Protein AF-A0A4S8IVA6-F1 (afdb_monomer)

Secondary structure (DSSP, 8-state):
----PPPSEEEE-HHHHHHT--SS-SEEE-SSS------SSEEEEEE--STTTTTTTTT-EEEEE-----------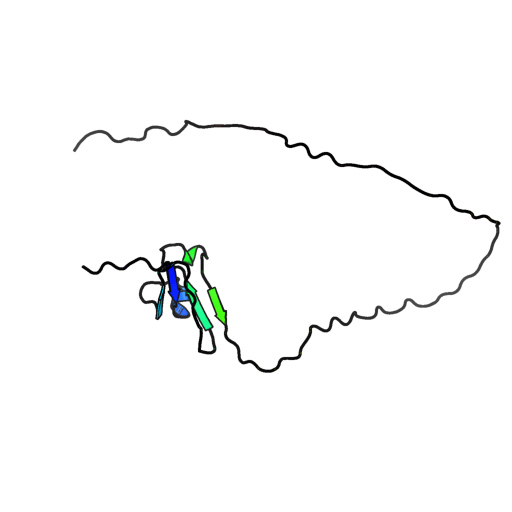--PPPPPPPPP-------------------------------------------------

Solvent-accessible surface area (backbone atoms only — not comparable to full-atom values): 10059 Å² total; per-residue (Å²): 135,85,86,76,76,78,29,61,36,25,33,36,52,81,64,29,58,70,72,56,53,58,92,78,48,81,42,77,40,68,82,87,78,78,86,81,89,80,91,66,74,47,81,49,34,36,28,29,43,48,86,65,37,30,79,72,56,39,70,56,45,84,47,73,39,74,80,92,64,90,75,90,68,76,88,78,83,74,79,82,82,79,84,80,83,83,91,79,90,85,90,81,89,88,83,89,81,84,90,87,85,89,89,86,84,88,89,89,88,86,83,86,82,86,78,88,85,89,78,89,86,88,89,81,90,90,76,81,90,77,86,91,80,86,89,131

Sequence (136 aa):
MMLRKRSLLSQVSKADYKGCNAASPIAAYTSGNDSITLKRRGHHFFICGVPGHCSAGQKKVDVRIAKLTASSAAPSFSPAASPLPATSSGSNSSSGGAVSNPAAAPRPSGANTATPT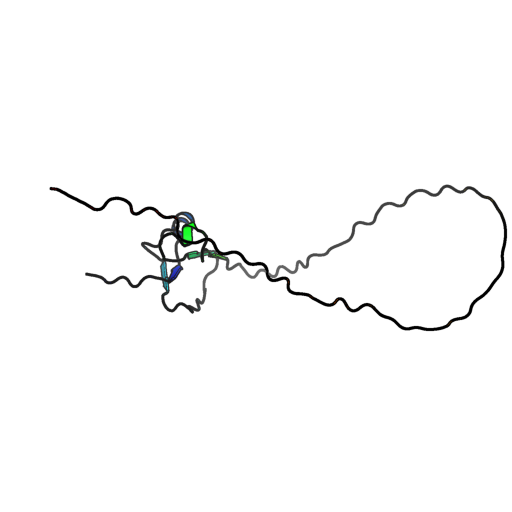VVALALALLYPVFSGGSLR

Mean predicted aligned error: 20.89 Å

Structure (mmCIF, N/CA/C/O backbone):
data_AF-A0A4S8IVA6-F1
#
_entry.id   AF-A0A4S8IVA6-F1
#
loop_
_atom_site.group_PDB
_atom_site.id
_atom_site.type_symbol
_atom_site.label_atom_id
_atom_site.label_alt_id
_atom_site.label_comp_id
_atom_site.label_asym_id
_atom_site.label_entity_id
_atom_site.label_seq_id
_atom_site.pdbx_PDB_ins_code
_atom_site.Cartn_x
_atom_site.Cartn_y
_atom_site.Cartn_z
_atom_site.occupancy
_atom_site.B_iso_or_equiv
_atom_site.auth_seq_id
_atom_site.auth_comp_id
_atom_site.auth_asym_id
_atom_site.auth_atom_id
_atom_site.pdbx_PDB_model_num
ATOM 1 N N . MET A 1 1 ? -2.864 7.268 -24.395 1.00 41.94 1 MET A N 1
ATOM 2 C CA . MET A 1 1 ? -1.844 6.520 -23.619 1.00 41.94 1 MET A CA 1
ATOM 3 C C . MET A 1 1 ? -1.809 7.102 -22.206 1.00 41.94 1 MET A C 1
ATOM 5 O O . MET A 1 1 ? -1.708 8.316 -22.099 1.00 41.94 1 MET A O 1
ATOM 9 N N . MET A 1 2 ? -1.969 6.312 -21.137 1.00 48.44 2 MET A N 1
ATOM 10 C CA . MET A 1 2 ? -1.982 6.844 -19.758 1.00 48.44 2 MET A CA 1
ATOM 11 C C . MET A 1 2 ? -0.586 6.775 -19.125 1.00 48.44 2 MET A C 1
ATOM 13 O O . MET A 1 2 ? -0.114 5.686 -18.797 1.00 48.44 2 MET A O 1
ATOM 17 N N . LEU A 1 3 ? 0.063 7.925 -18.908 1.00 53.75 3 LEU A N 1
ATOM 18 C CA . LEU A 1 3 ? 1.328 7.999 -18.167 1.00 53.75 3 LEU A CA 1
ATOM 19 C C . LEU A 1 3 ? 1.085 7.773 -16.665 1.00 53.75 3 LEU A C 1
ATOM 21 O O . LEU A 1 3 ? 0.810 8.704 -15.907 1.00 53.75 3 LEU A O 1
ATOM 25 N N . ARG A 1 4 ? 1.211 6.520 -16.215 1.00 62.88 4 ARG A N 1
ATOM 26 C CA . ARG A 1 4 ? 1.231 6.185 -14.784 1.00 62.88 4 ARG A CA 1
ATOM 27 C C . ARG A 1 4 ? 2.547 6.676 -14.163 1.00 62.88 4 ARG A C 1
ATOM 29 O O . ARG A 1 4 ? 3.586 6.041 -14.341 1.00 62.88 4 ARG A O 1
ATOM 36 N N . LYS A 1 5 ? 2.514 7.791 -13.420 1.00 64.44 5 LYS A N 1
ATOM 37 C CA . LYS A 1 5 ? 3.636 8.205 -12.551 1.00 64.44 5 LYS A CA 1
ATOM 38 C C . LYS A 1 5 ? 3.942 7.070 -11.561 1.00 64.44 5 LYS A C 1
ATOM 40 O O . LYS A 1 5 ? 3.019 6.526 -10.958 1.00 64.44 5 LYS A O 1
ATOM 45 N N . ARG A 1 6 ? 5.218 6.700 -11.397 1.00 71.62 6 ARG A N 1
ATOM 46 C CA . ARG A 1 6 ? 5.623 5.606 -10.495 1.00 71.62 6 ARG A CA 1
ATOM 47 C C . ARG A 1 6 ? 5.373 5.992 -9.035 1.00 71.62 6 ARG A C 1
ATOM 49 O O . ARG A 1 6 ? 5.955 6.956 -8.546 1.00 71.62 6 ARG A O 1
ATOM 56 N N . SER A 1 7 ? 4.535 5.224 -8.346 1.00 77.94 7 SER A N 1
ATOM 57 C CA . SER A 1 7 ? 4.249 5.387 -6.917 1.00 77.94 7 SER A CA 1
ATOM 58 C C . SER A 1 7 ? 5.427 4.915 -6.067 1.00 77.94 7 SER A C 1
ATOM 60 O O . SER A 1 7 ? 5.907 3.792 -6.223 1.00 77.94 7 SER A O 1
ATOM 62 N N . LEU A 1 8 ? 5.893 5.771 -5.158 1.00 86.31 8 LEU A N 1
ATOM 63 C CA . LEU A 1 8 ? 7.002 5.464 -4.249 1.00 86.31 8 LEU A CA 1
ATOM 64 C C . LEU A 1 8 ? 6.526 4.642 -3.046 1.00 86.31 8 LEU A C 1
ATOM 66 O O . LEU A 1 8 ? 7.273 3.805 -2.533 1.00 86.31 8 LEU A O 1
ATOM 70 N N . LEU A 1 9 ? 5.272 4.852 -2.644 1.00 92.44 9 LEU A N 1
ATOM 71 C CA . LEU A 1 9 ? 4.569 4.112 -1.604 1.00 92.44 9 LEU A CA 1
ATOM 72 C C . LEU A 1 9 ? 3.122 3.864 -2.057 1.00 92.44 9 LEU A C 1
ATOM 74 O O . LEU A 1 9 ? 2.497 4.733 -2.667 1.00 92.44 9 LEU A O 1
ATOM 78 N N . SER A 1 10 ? 2.588 2.688 -1.744 1.00 94.88 10 SER A N 1
ATOM 79 C CA . SER A 1 10 ? 1.226 2.277 -2.086 1.00 94.88 10 SER A CA 1
ATOM 80 C C . SER A 1 10 ? 0.560 1.614 -0.884 1.00 94.88 10 SER A C 1
ATOM 82 O O . SER A 1 10 ? 1.122 0.677 -0.315 1.00 94.88 10 SER A O 1
ATOM 84 N N . GLN A 1 11 ? -0.640 2.067 -0.515 1.00 95.44 11 GLN A N 1
ATOM 85 C CA . GLN A 1 11 ? -1.516 1.348 0.412 1.00 95.44 11 GLN A CA 1
ATOM 86 C C . GLN A 1 11 ? -2.235 0.228 -0.345 1.00 95.44 11 GLN A C 1
ATOM 88 O O . GLN A 1 11 ? -2.766 0.461 -1.432 1.00 95.44 11 GLN A O 1
ATOM 93 N N . VAL A 1 12 ? -2.257 -0.981 0.210 1.00 96.12 12 VAL A N 1
ATOM 94 C CA . VAL A 1 12 ? -2.715 -2.196 -0.489 1.00 96.12 12 VAL A CA 1
ATOM 95 C C . VAL A 1 12 ? -3.532 -3.120 0.425 1.00 96.12 12 VAL A C 1
ATOM 97 O O . VAL A 1 12 ? -3.600 -2.906 1.637 1.00 96.12 12 VAL A O 1
ATOM 100 N N . SER A 1 13 ? -4.175 -4.152 -0.136 1.00 96.75 13 SER A N 1
ATOM 101 C CA . SER A 1 13 ? -4.876 -5.159 0.672 1.00 96.75 13 SER A CA 1
ATOM 102 C C . SER A 1 13 ? -3.900 -6.109 1.388 1.00 96.75 13 SER A C 1
ATOM 104 O O . SER A 1 13 ? -2.712 -6.178 1.073 1.00 96.75 13 SER A O 1
ATOM 106 N N . LYS A 1 14 ? -4.411 -6.921 2.324 1.00 96.19 14 LYS A N 1
ATOM 107 C CA . LYS A 1 14 ? -3.621 -7.968 3.002 1.00 96.19 14 LYS A CA 1
ATOM 108 C C . LYS A 1 14 ? -3.108 -9.053 2.041 1.00 96.19 14 LYS A C 1
ATOM 110 O O . LYS A 1 14 ? -2.074 -9.660 2.318 1.00 96.19 14 LYS A O 1
ATOM 115 N N . ALA A 1 15 ? -3.820 -9.317 0.943 1.00 96.75 15 ALA A N 1
ATOM 116 C CA . ALA A 1 15 ? -3.399 -10.279 -0.076 1.00 96.75 15 ALA A CA 1
ATOM 117 C C . ALA A 1 15 ? -2.271 -9.690 -0.935 1.00 96.75 15 ALA A C 1
ATOM 119 O O . ALA A 1 15 ? -1.206 -10.293 -1.067 1.00 96.75 15 ALA A O 1
ATOM 120 N N . ASP A 1 16 ? -2.464 -8.461 -1.407 1.00 96.19 16 ASP A N 1
ATOM 121 C CA . ASP A 1 16 ? -1.487 -7.719 -2.205 1.00 96.19 16 ASP A CA 1
ATOM 122 C C . ASP A 1 16 ? -0.191 -7.448 -1.431 1.00 96.19 16 ASP A C 1
ATOM 124 O O . ASP A 1 16 ? 0.899 -7.590 -1.976 1.00 96.19 16 ASP A O 1
ATOM 128 N N . TYR A 1 17 ? -0.288 -7.159 -0.129 1.00 96.50 17 TYR A N 1
ATOM 129 C CA . TYR A 1 17 ? 0.862 -7.041 0.768 1.00 96.50 17 TYR A CA 1
ATOM 130 C C . TYR A 1 17 ? 1.682 -8.334 0.855 1.00 96.50 17 TYR A C 1
ATOM 132 O O . TYR A 1 17 ? 2.914 -8.291 0.861 1.00 96.50 17 TYR A O 1
ATOM 140 N N . LYS A 1 18 ? 1.025 -9.502 0.904 1.00 95.56 18 LYS A N 1
ATOM 141 C CA . LYS A 1 18 ? 1.727 -10.794 0.865 1.00 95.56 18 LYS A CA 1
ATOM 142 C C . LYS A 1 18 ? 2.426 -10.980 -0.483 1.00 95.56 18 LYS A C 1
ATOM 144 O O . LYS A 1 18 ? 3.638 -11.177 -0.488 1.00 95.56 18 LYS A O 1
ATOM 149 N N . GLY A 1 19 ? 1.684 -10.848 -1.585 1.00 95.69 19 GLY A N 1
ATOM 150 C CA . GLY A 1 19 ? 2.175 -11.057 -2.954 1.00 95.69 19 GLY A CA 1
ATOM 151 C C . GLY A 1 19 ? 3.033 -9.929 -3.544 1.00 95.69 19 GLY A C 1
ATOM 152 O O . GLY A 1 19 ? 3.485 -10.055 -4.674 1.00 95.69 19 GLY A O 1
ATOM 153 N N . CYS A 1 20 ? 3.251 -8.830 -2.814 1.00 95.38 20 CYS A N 1
ATOM 154 C CA . CYS A 1 20 ? 3.909 -7.614 -3.308 1.00 95.38 20 CYS A CA 1
ATOM 155 C C . CYS A 1 20 ? 3.264 -6.997 -4.566 1.00 95.38 20 CYS A C 1
ATOM 157 O O . CYS A 1 20 ? 3.941 -6.392 -5.399 1.00 95.38 20 CYS A O 1
ATOM 159 N N . ASN A 1 21 ? 1.940 -7.113 -4.688 1.00 94.38 21 ASN A N 1
ATOM 160 C CA . ASN A 1 21 ? 1.184 -6.568 -5.810 1.00 94.38 21 ASN A CA 1
ATOM 161 C C . ASN A 1 21 ? 0.915 -5.064 -5.631 1.00 94.38 21 ASN A C 1
ATOM 163 O O . ASN A 1 21 ? 0.224 -4.653 -4.702 1.00 94.38 21 ASN A O 1
ATOM 167 N N . ALA A 1 22 ? 1.417 -4.247 -6.558 1.00 92.00 22 ALA A N 1
ATOM 168 C CA . ALA A 1 22 ? 1.175 -2.803 -6.611 1.00 92.00 22 ALA A CA 1
ATOM 169 C C . ALA A 1 22 ? 0.293 -2.368 -7.803 1.00 92.00 22 ALA A C 1
ATOM 171 O O . ALA A 1 22 ? 0.200 -1.173 -8.082 1.00 92.00 22 ALA A O 1
ATOM 172 N N . ALA A 1 23 ? -0.335 -3.303 -8.531 1.00 90.38 23 ALA A N 1
ATOM 173 C CA . ALA A 1 23 ? -1.066 -3.004 -9.770 1.00 90.38 23 ALA A CA 1
ATOM 174 C C . ALA A 1 23 ? -2.374 -2.214 -9.553 1.00 90.38 23 ALA A C 1
ATOM 176 O O . ALA A 1 23 ? -2.716 -1.366 -10.385 1.00 90.38 23 ALA A O 1
ATOM 177 N N . SER A 1 24 ? -3.055 -2.477 -8.431 1.00 90.25 24 SER A N 1
ATOM 178 C CA . SER A 1 24 ? -4.340 -1.879 -8.034 1.00 90.25 24 SER A CA 1
ATOM 179 C C . SER A 1 24 ? -4.306 -1.440 -6.558 1.00 90.25 24 SER A C 1
ATOM 181 O O . SER A 1 24 ? -4.896 -2.102 -5.703 1.00 90.25 24 SER A O 1
ATOM 183 N N . PRO A 1 25 ? -3.569 -0.368 -6.214 1.00 93.31 25 PRO A N 1
ATOM 184 C CA . PRO A 1 25 ? -3.457 0.100 -4.837 1.00 93.31 25 PRO A CA 1
ATOM 185 C C . PRO A 1 25 ? -4.739 0.805 -4.367 1.00 93.31 25 PRO A C 1
ATOM 187 O O . PRO A 1 25 ? -5.426 1.457 -5.149 1.00 93.31 25 PRO A O 1
ATOM 190 N N . ILE A 1 26 ? -5.015 0.728 -3.063 1.00 95.00 26 ILE A N 1
ATOM 191 C CA . ILE A 1 26 ? -6.111 1.447 -2.386 1.00 95.00 26 ILE A CA 1
ATOM 192 C C . ILE A 1 26 ? -5.839 2.959 -2.404 1.00 95.00 26 ILE A C 1
ATOM 194 O O . ILE A 1 26 ? -6.742 3.762 -2.614 1.00 95.00 26 ILE A O 1
ATOM 198 N N . ALA A 1 27 ? -4.576 3.338 -2.200 1.00 93.00 27 ALA A N 1
ATOM 199 C CA . ALA A 1 27 ? -4.079 4.698 -2.357 1.00 93.00 27 ALA A CA 1
ATOM 200 C C . ALA A 1 27 ? -2.618 4.658 -2.819 1.00 93.00 27 ALA A C 1
ATOM 202 O O . ALA A 1 27 ? -1.853 3.787 -2.398 1.00 93.00 27 ALA A O 1
ATOM 203 N N . ALA A 1 28 ? -2.228 5.599 -3.673 1.00 92.19 28 ALA A N 1
ATOM 204 C CA . ALA A 1 28 ? -0.892 5.689 -4.249 1.00 92.19 28 ALA A CA 1
ATOM 205 C C . ALA A 1 28 ? -0.261 7.044 -3.922 1.00 92.19 28 ALA A C 1
ATOM 207 O O . ALA A 1 28 ? -0.902 8.082 -4.077 1.00 92.19 28 ALA A O 1
ATOM 208 N N . TYR A 1 29 ? 1.002 7.023 -3.504 1.00 91.69 29 TYR A N 1
ATOM 209 C CA . TYR A 1 29 ? 1.726 8.187 -3.006 1.00 91.69 29 TYR A CA 1
ATOM 210 C C . TYR A 1 29 ? 3.031 8.389 -3.789 1.00 91.69 29 TYR A C 1
ATOM 212 O O . TYR A 1 29 ? 3.729 7.430 -4.145 1.00 91.69 29 TYR A O 1
ATOM 220 N N . THR A 1 30 ? 3.333 9.646 -4.118 1.00 90.25 30 THR A N 1
ATOM 221 C CA . THR A 1 30 ? 4.397 10.017 -5.070 1.00 90.25 30 THR A CA 1
ATOM 222 C C . THR A 1 30 ? 5.240 11.212 -4.631 1.00 90.25 30 THR A C 1
ATOM 224 O O . THR A 1 30 ? 6.138 11.577 -5.385 1.00 90.25 30 THR A O 1
ATOM 227 N N . SER A 1 31 ? 4.972 11.861 -3.488 1.00 86.25 31 SER A N 1
ATOM 228 C CA . SER A 1 31 ? 5.769 13.039 -3.098 1.00 86.25 31 SER A CA 1
ATOM 229 C C . SER A 1 31 ? 7.148 12.654 -2.559 1.00 86.25 31 SER A C 1
ATOM 231 O O . SER A 1 31 ? 8.092 13.426 -2.688 1.00 86.25 31 SER A O 1
ATOM 233 N N . GLY A 1 32 ? 7.273 11.455 -1.978 1.00 83.44 32 GLY A N 1
ATOM 234 C CA . GLY A 1 32 ? 8.499 10.988 -1.329 1.00 83.44 32 GLY A CA 1
ATOM 235 C C . GLY A 1 32 ? 8.616 11.417 0.137 1.00 83.44 32 GLY A C 1
ATOM 236 O O . GLY A 1 32 ? 9.462 10.874 0.844 1.00 83.44 32 GLY A O 1
ATOM 237 N N . ASN A 1 33 ? 7.740 12.315 0.603 1.00 87.25 33 ASN A N 1
ATOM 238 C CA . ASN A 1 33 ? 7.600 12.741 1.996 1.00 87.25 33 ASN A CA 1
ATOM 239 C C . ASN A 1 33 ? 6.108 12.749 2.392 1.00 87.25 33 ASN A C 1
ATOM 241 O O . ASN A 1 33 ? 5.522 13.779 2.724 1.00 87.25 33 ASN A O 1
ATOM 245 N N . ASP A 1 34 ? 5.465 11.590 2.247 1.00 88.75 34 ASP A N 1
ATOM 246 C CA . ASP A 1 34 ? 4.011 11.439 2.302 1.00 88.75 34 ASP A CA 1
ATOM 247 C C . ASP A 1 34 ? 3.494 11.197 3.743 1.00 88.75 34 ASP A C 1
ATOM 249 O O . ASP A 1 34 ? 3.623 10.100 4.287 1.00 88.75 34 ASP A O 1
ATOM 253 N N . SER A 1 35 ? 2.854 12.203 4.354 1.00 92.00 35 SER A N 1
ATOM 254 C CA . SER A 1 35 ? 2.183 12.082 5.666 1.00 92.00 35 SER A CA 1
ATOM 255 C C . SER A 1 35 ? 0.782 11.469 5.542 1.00 92.00 35 SER A C 1
ATOM 257 O O . SER A 1 35 ? -0.089 12.026 4.873 1.00 92.00 35 SER A O 1
ATOM 259 N N . ILE A 1 36 ? 0.533 10.337 6.215 1.00 91.19 36 ILE A N 1
ATOM 260 C CA . ILE A 1 36 ? -0.694 9.535 6.045 1.00 91.19 36 ILE A CA 1
ATOM 261 C C . ILE A 1 36 ? -1.485 9.426 7.359 1.00 91.19 36 ILE A C 1
ATOM 263 O O . ILE A 1 36 ? -1.158 8.633 8.241 1.00 91.19 36 ILE A O 1
ATOM 267 N N . THR A 1 37 ? -2.584 10.179 7.469 1.00 93.31 37 THR A N 1
ATOM 268 C CA . THR A 1 37 ? -3.480 10.138 8.639 1.00 93.31 37 THR A CA 1
ATOM 269 C C . THR A 1 37 ? -4.419 8.932 8.593 1.00 93.31 37 THR A C 1
ATOM 271 O O . THR A 1 37 ? -5.396 8.902 7.840 1.00 93.31 37 THR A O 1
ATOM 274 N N . LEU A 1 38 ? -4.167 7.946 9.450 1.00 92.62 38 LEU A N 1
ATOM 275 C CA . LEU A 1 38 ? -4.944 6.711 9.527 1.00 92.62 38 LEU A CA 1
ATOM 276 C C . LEU A 1 38 ? -6.127 6.830 10.506 1.00 92.62 38 LEU A C 1
ATOM 278 O O . LEU A 1 38 ? -5.961 6.796 11.721 1.00 92.62 38 LEU A O 1
ATOM 282 N N . LYS A 1 39 ? -7.346 6.962 9.964 1.00 89.12 39 LYS A N 1
ATOM 283 C CA . LYS A 1 39 ? -8.583 7.217 10.738 1.00 89.12 39 LYS A CA 1
ATOM 284 C C . LYS A 1 39 ? -9.353 5.960 11.183 1.00 89.12 39 LYS A C 1
ATOM 286 O O . LYS A 1 39 ? -10.385 6.081 11.839 1.00 89.12 39 LYS A O 1
ATOM 291 N N . ARG A 1 40 ? -8.930 4.757 10.781 1.00 90.38 40 ARG A N 1
ATOM 292 C CA . ARG A 1 40 ? -9.649 3.489 11.026 1.00 90.38 40 ARG A CA 1
ATOM 293 C C . ARG A 1 40 ? -8.811 2.552 11.897 1.00 90.38 40 ARG A C 1
ATOM 295 O O . ARG A 1 40 ? -7.593 2.651 11.941 1.00 90.38 40 ARG A O 1
ATOM 302 N N . ARG A 1 41 ? -9.487 1.641 12.603 1.00 92.81 41 ARG A N 1
ATOM 303 C CA . ARG A 1 41 ? -8.847 0.543 13.346 1.00 92.81 41 ARG A CA 1
ATOM 304 C C . ARG A 1 41 ? -8.535 -0.641 12.442 1.00 92.81 41 ARG A C 1
ATOM 306 O O . ARG A 1 41 ? -9.199 -0.836 11.426 1.00 92.81 41 ARG A O 1
ATOM 313 N N . GLY A 1 42 ? -7.596 -1.468 12.892 1.00 93.81 42 GLY A N 1
ATOM 314 C CA . GLY A 1 42 ? -7.159 -2.673 12.194 1.00 93.81 42 GLY A CA 1
AT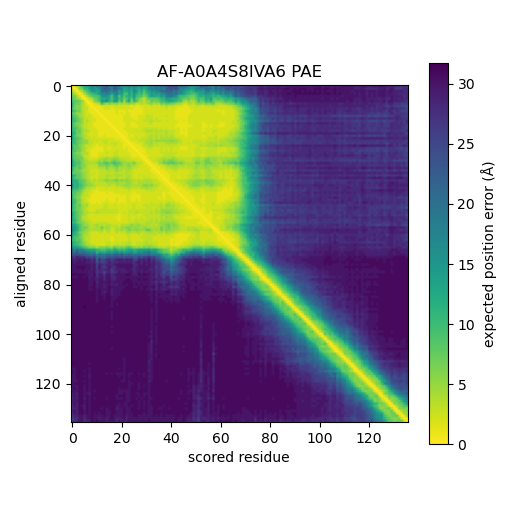OM 315 C C . GLY A 1 42 ? -5.794 -2.487 11.540 1.00 93.81 42 GLY A C 1
ATOM 316 O O . GLY A 1 42 ? -4.960 -1.737 12.042 1.00 93.81 42 GLY A O 1
ATOM 317 N N . HIS A 1 43 ? -5.566 -3.208 10.446 1.00 95.56 43 HIS A N 1
ATOM 318 C CA . HIS A 1 43 ? -4.304 -3.197 9.714 1.00 95.56 43 HIS A CA 1
ATOM 319 C C . HIS A 1 43 ? -4.356 -2.246 8.516 1.00 95.56 43 HIS A C 1
ATOM 321 O O . HIS A 1 43 ? -5.297 -2.301 7.722 1.00 95.56 43 HIS A O 1
ATOM 327 N N . HIS A 1 44 ? -3.298 -1.463 8.337 1.00 96.38 44 HIS A N 1
ATOM 328 C CA . HIS A 1 44 ? -3.020 -0.697 7.129 1.00 96.38 44 HIS A CA 1
ATOM 329 C C . HIS A 1 44 ? -1.688 -1.168 6.542 1.00 96.38 44 HIS A C 1
ATOM 331 O O . HIS A 1 44 ? -0.635 -1.008 7.159 1.00 96.38 44 HIS A O 1
ATOM 337 N N . PHE A 1 45 ? -1.750 -1.773 5.357 1.00 96.44 45 PHE A N 1
ATOM 338 C CA . PHE A 1 45 ? -0.596 -2.362 4.686 1.00 96.44 45 PHE A CA 1
ATOM 339 C C . PHE A 1 45 ? -0.027 -1.409 3.642 1.00 96.44 45 PHE A C 1
ATOM 341 O O . PHE A 1 45 ? -0.772 -0.888 2.808 1.00 96.44 45 PHE A O 1
ATOM 348 N N . PHE A 1 46 ? 1.292 -1.234 3.656 1.00 95.62 46 PHE A N 1
ATOM 349 C CA . PHE A 1 46 ? 2.010 -0.377 2.720 1.00 95.62 46 PHE A CA 1
ATOM 350 C C . PHE A 1 46 ? 3.186 -1.114 2.083 1.00 95.62 46 PHE A C 1
ATOM 352 O O . PHE A 1 46 ? 3.879 -1.883 2.752 1.00 95.62 46 PHE A O 1
ATOM 359 N N . ILE A 1 47 ? 3.408 -0.869 0.793 1.00 95.56 47 ILE A N 1
ATOM 360 C CA . ILE A 1 47 ? 4.523 -1.424 0.015 1.00 95.56 47 ILE A CA 1
ATOM 361 C C . ILE A 1 47 ? 5.151 -0.348 -0.875 1.00 95.56 47 ILE A C 1
ATOM 363 O O . ILE A 1 47 ? 4.488 0.624 -1.246 1.00 95.56 47 ILE A O 1
ATOM 367 N N . CYS A 1 48 ? 6.406 -0.535 -1.285 1.00 93.75 48 CYS A N 1
ATOM 368 C CA . CYS A 1 48 ? 6.969 0.244 -2.386 1.00 93.75 48 CYS A CA 1
ATOM 369 C C . CYS A 1 48 ? 6.315 -0.163 -3.717 1.00 93.75 48 CYS A C 1
ATOM 371 O O . CYS A 1 48 ? 6.236 -1.353 -4.021 1.00 93.75 48 CYS A O 1
ATOM 373 N N . GLY A 1 49 ? 5.889 0.813 -4.526 1.00 91.19 49 GLY A N 1
ATOM 374 C CA . GLY A 1 49 ? 5.329 0.574 -5.864 1.00 91.19 49 GLY A CA 1
ATOM 375 C C . GLY A 1 49 ? 6.375 0.322 -6.960 1.00 91.19 49 GLY A C 1
ATOM 376 O O . GLY A 1 49 ? 6.013 0.105 -8.116 1.00 91.19 49 GLY A O 1
ATOM 377 N N . VAL A 1 50 ? 7.669 0.356 -6.625 1.00 89.81 50 VAL A N 1
ATOM 378 C CA . VAL A 1 50 ? 8.761 0.067 -7.565 1.00 89.81 50 VAL A CA 1
ATOM 379 C C . VAL A 1 50 ? 8.950 -1.457 -7.692 1.00 89.81 50 VAL A C 1
ATOM 381 O O . VAL A 1 50 ? 9.052 -2.134 -6.664 1.00 89.81 50 VAL A O 1
ATOM 384 N N . PRO A 1 51 ? 9.021 -2.023 -8.917 1.00 89.38 51 PRO A N 1
ATOM 385 C CA . PRO A 1 51 ? 9.232 -3.457 -9.125 1.00 89.38 51 PRO A CA 1
ATOM 386 C C . PRO A 1 51 ? 10.447 -4.005 -8.367 1.00 89.38 51 PRO A C 1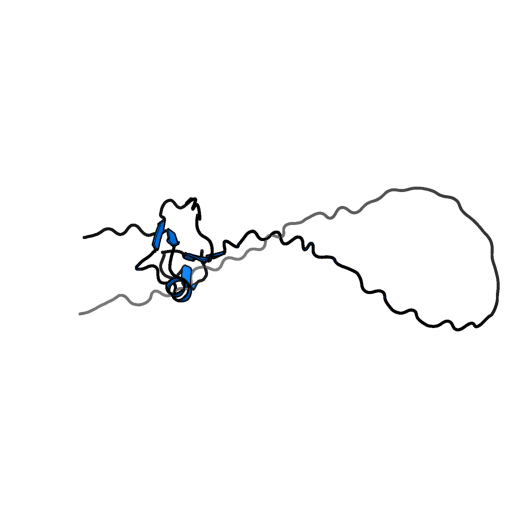
ATOM 388 O O . PRO A 1 51 ? 11.483 -3.352 -8.290 1.00 89.38 51 PRO A O 1
ATOM 391 N N . GLY A 1 52 ? 10.317 -5.200 -7.787 1.00 91.31 52 GLY A N 1
ATOM 392 C CA . GLY A 1 52 ? 11.369 -5.860 -7.002 1.00 91.31 52 GLY A CA 1
ATOM 393 C C . GLY A 1 52 ? 11.550 -5.334 -5.570 1.00 91.31 52 GLY A C 1
ATOM 394 O O . GLY A 1 52 ? 11.821 -6.132 -4.675 1.00 91.31 52 GLY A O 1
ATOM 395 N N . HIS A 1 53 ? 11.328 -4.039 -5.304 1.00 93.06 53 HIS A N 1
ATOM 396 C CA . HIS A 1 53 ? 11.611 -3.427 -3.995 1.00 93.06 53 HIS A CA 1
ATOM 397 C C . HIS A 1 53 ? 10.833 -4.088 -2.845 1.00 93.06 53 HIS A C 1
ATOM 399 O O . HIS A 1 53 ? 11.433 -4.452 -1.837 1.00 93.06 53 HIS A O 1
ATOM 405 N N . CYS A 1 54 ? 9.521 -4.305 -3.002 1.00 94.44 54 CYS A N 1
ATOM 406 C CA . CYS A 1 54 ? 8.709 -4.979 -1.980 1.00 94.44 54 CYS A CA 1
ATOM 407 C C . CYS A 1 54 ? 9.158 -6.431 -1.730 1.00 94.44 54 CYS A C 1
ATOM 409 O O . CYS A 1 54 ? 9.168 -6.881 -0.582 1.00 94.44 54 CYS A O 1
ATOM 411 N N . SER A 1 55 ? 9.546 -7.159 -2.783 1.00 94.50 55 SER A N 1
ATOM 412 C CA . SER A 1 55 ? 10.024 -8.546 -2.686 1.00 94.50 55 SER A CA 1
ATOM 413 C C . SER A 1 55 ? 11.378 -8.628 -1.977 1.00 94.50 55 SER A C 1
ATOM 415 O O . SER A 1 55 ? 11.603 -9.546 -1.198 1.00 94.50 55 SER A O 1
ATOM 417 N N . ALA A 1 56 ? 12.228 -7.612 -2.157 1.00 94.06 56 ALA A N 1
ATOM 418 C CA . ALA A 1 56 ? 13.454 -7.386 -1.390 1.00 94.06 56 ALA A CA 1
ATOM 419 C C . ALA A 1 56 ? 13.207 -6.764 0.009 1.00 94.06 56 ALA A C 1
ATOM 421 O O . ALA A 1 56 ? 14.128 -6.228 0.621 1.00 94.06 56 ALA A O 1
ATOM 422 N N . GLY A 1 57 ? 11.964 -6.771 0.508 1.00 89.75 57 GLY A N 1
ATOM 423 C CA . GLY A 1 57 ? 11.583 -6.263 1.833 1.00 89.75 57 GLY A CA 1
ATOM 424 C C . GLY A 1 57 ? 11.551 -4.735 1.984 1.00 89.75 57 GLY A C 1
ATOM 425 O O . GLY A 1 57 ? 11.166 -4.231 3.040 1.00 89.75 57 GLY A O 1
ATOM 426 N N . GLN A 1 58 ? 11.913 -3.967 0.954 1.00 90.88 58 GLN A N 1
ATOM 427 C CA . GLN A 1 58 ? 12.047 -2.514 1.059 1.00 90.88 58 GLN A CA 1
ATOM 428 C C . GLN A 1 58 ? 10.686 -1.816 1.189 1.00 90.88 58 GLN A C 1
ATOM 430 O O . GLN A 1 58 ? 9.789 -1.996 0.359 1.00 90.88 58 GLN A O 1
ATOM 435 N N . LYS A 1 59 ? 10.562 -0.953 2.208 1.00 86.12 59 LYS A N 1
ATOM 436 C CA . LYS A 1 59 ? 9.365 -0.138 2.505 1.00 86.12 59 LYS A CA 1
ATOM 437 C C . LYS A 1 59 ? 8.068 -0.969 2.569 1.00 86.12 59 LYS A C 1
ATOM 439 O O . LYS A 1 59 ? 7.016 -0.527 2.110 1.00 86.12 59 LYS A O 1
ATOM 444 N N . LYS A 1 60 ? 8.156 -2.181 3.129 1.00 93.44 60 LYS A N 1
ATOM 445 C CA . LYS A 1 60 ? 7.041 -3.109 3.353 1.00 93.44 60 LYS A CA 1
ATOM 446 C C . LYS A 1 60 ? 6.610 -3.048 4.825 1.00 93.44 60 LYS A C 1
ATOM 448 O O . LYS A 1 60 ? 7.363 -3.478 5.693 1.00 93.44 60 LYS A O 1
ATOM 453 N N . VAL A 1 61 ? 5.438 -2.471 5.111 1.00 94.94 61 VAL A N 1
ATOM 454 C CA . VAL A 1 61 ? 4.997 -2.120 6.479 1.0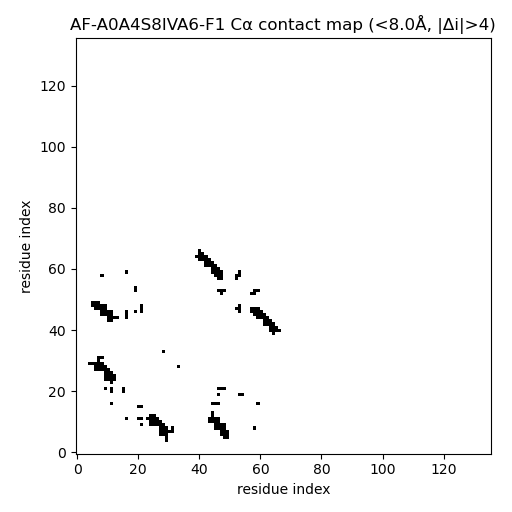0 94.94 61 VAL A CA 1
ATOM 455 C C . VAL A 1 61 ? 3.563 -2.591 6.779 1.00 94.94 61 VAL A C 1
ATOM 457 O O . VAL A 1 61 ? 2.646 -2.342 5.996 1.00 94.94 61 VAL A O 1
ATOM 460 N N . ASP A 1 62 ? 3.366 -3.218 7.946 1.00 95.62 62 ASP A N 1
ATOM 461 C CA . ASP A 1 62 ? 2.066 -3.544 8.565 1.00 95.62 62 ASP A CA 1
ATOM 462 C C . ASP A 1 62 ? 1.808 -2.582 9.739 1.00 95.62 62 ASP A C 1
ATOM 464 O O . ASP A 1 62 ? 2.374 -2.759 10.819 1.00 95.62 62 ASP A O 1
ATOM 468 N N . VAL A 1 63 ? 0.978 -1.551 9.545 1.00 95.31 63 VAL A N 1
ATOM 469 C CA . VAL A 1 63 ? 0.624 -0.596 10.611 1.00 95.31 63 VAL A CA 1
ATOM 470 C C . VAL A 1 63 ? -0.671 -1.040 11.287 1.00 95.31 63 VAL A C 1
ATOM 472 O O . VAL A 1 63 ? -1.720 -1.101 10.645 1.00 95.31 63 VAL A O 1
ATOM 475 N N . ARG A 1 64 ? -0.623 -1.319 12.595 1.00 94.81 64 ARG A N 1
ATOM 476 C CA . ARG A 1 64 ? -1.783 -1.785 13.375 1.00 94.81 64 ARG A CA 1
ATOM 477 C C . ARG A 1 64 ? -2.321 -0.698 14.293 1.00 94.81 64 ARG A C 1
ATOM 479 O O . ARG A 1 64 ? -1.645 -0.284 15.228 1.00 94.81 64 ARG A O 1
ATOM 486 N N . ILE A 1 65 ? -3.571 -0.302 14.080 1.00 93.81 65 ILE A N 1
ATOM 487 C CA . ILE A 1 65 ? -4.281 0.641 14.948 1.00 93.81 65 ILE A CA 1
ATOM 488 C C . ILE A 1 65 ? -5.212 -0.141 15.866 1.00 93.81 65 ILE A C 1
ATOM 490 O O . ILE A 1 65 ? -6.288 -0.604 15.470 1.00 93.81 65 ILE A O 1
ATOM 494 N N . ALA A 1 66 ? -4.747 -0.303 17.102 1.00 88.94 66 ALA A N 1
ATOM 495 C CA . ALA A 1 66 ? -5.413 -1.047 18.157 1.00 88.94 66 ALA A CA 1
ATOM 496 C C . ALA A 1 66 ? -6.695 -0.358 18.671 1.00 88.94 66 ALA A C 1
ATOM 498 O O . ALA A 1 66 ? -7.016 0.798 18.362 1.00 88.94 66 ALA A O 1
ATOM 499 N N . LYS A 1 67 ? -7.433 -1.069 19.529 1.00 81.62 67 LYS A N 1
ATOM 500 C CA . LYS A 1 67 ? -8.340 -0.413 20.471 1.00 81.62 67 LYS A CA 1
ATOM 501 C C . LYS A 1 67 ? -7.514 0.092 21.647 1.00 81.62 67 LYS A C 1
ATOM 503 O O . LYS A 1 67 ? -6.782 -0.680 22.247 1.00 81.62 67 LYS A O 1
ATOM 508 N N . LEU A 1 68 ? -7.670 1.374 21.979 1.00 71.88 68 LEU A N 1
ATOM 509 C CA . LEU A 1 68 ? -7.265 1.902 23.279 1.00 71.88 68 LEU A CA 1
ATOM 510 C C . LEU A 1 68 ? -8.238 1.339 24.321 1.00 71.88 68 LEU A C 1
ATOM 512 O O . LEU A 1 68 ? -9.249 1.952 24.654 1.00 71.88 68 LEU A O 1
ATOM 516 N N . THR A 1 69 ? -7.976 0.109 24.747 1.00 63.78 69 THR A N 1
ATOM 517 C CA . THR A 1 69 ? -8.322 -0.373 26.083 1.00 63.78 69 THR A CA 1
ATOM 518 C C . THR A 1 69 ? -7.204 0.072 27.019 1.00 63.78 69 THR A C 1
ATOM 520 O O . THR A 1 69 ? -6.036 0.009 26.637 1.00 63.78 69 THR A O 1
ATOM 523 N N . ALA A 1 70 ? -7.537 0.531 28.224 1.00 63.22 70 ALA A N 1
ATOM 524 C CA . ALA A 1 70 ? -6.539 0.942 29.207 1.00 63.22 70 ALA A CA 1
ATOM 525 C C . ALA A 1 70 ? -5.792 -0.288 29.761 1.00 63.22 70 ALA A C 1
ATOM 527 O O . ALA A 1 70 ? -6.179 -0.863 30.774 1.00 63.22 70 ALA A O 1
ATOM 528 N N . SER A 1 71 ? -4.734 -0.718 29.069 1.00 56.47 71 SER A N 1
ATOM 529 C CA . SER A 1 71 ? -3.852 -1.802 29.513 1.00 56.47 71 SER A CA 1
ATOM 530 C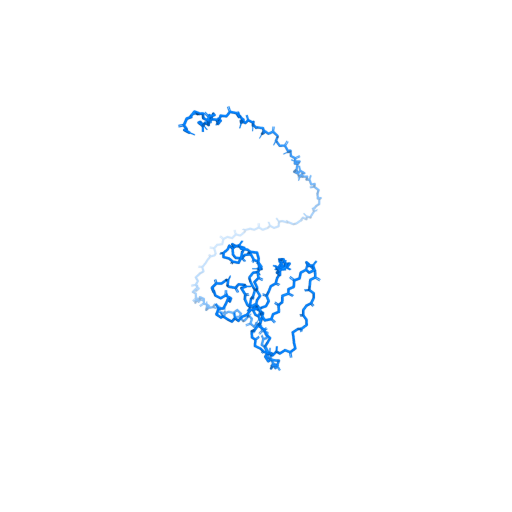 C . SER A 1 71 ? -2.764 -1.264 30.438 1.00 56.47 71 SER A C 1
ATOM 532 O O . SER A 1 71 ? -1.604 -1.141 30.049 1.00 56.47 71 SER A O 1
ATOM 534 N N . SER A 1 72 ? -3.144 -0.968 31.682 1.00 62.16 72 SER A N 1
ATOM 535 C CA . SER A 1 72 ? -2.208 -0.690 32.778 1.00 62.16 72 SER A CA 1
ATOM 536 C C . SER A 1 72 ? -1.495 -1.974 33.216 1.00 62.16 72 SER A C 1
ATOM 538 O O . SER A 1 72 ? -1.773 -2.530 34.274 1.00 62.16 72 SER A O 1
ATOM 540 N N . ALA A 1 73 ? -0.585 -2.455 32.372 1.00 61.31 73 ALA A N 1
ATOM 541 C CA . ALA A 1 73 ? 0.290 -3.591 32.629 1.00 61.31 73 ALA A CA 1
ATOM 542 C C . ALA A 1 73 ? 1.742 -3.165 32.369 1.00 61.31 73 ALA A C 1
ATOM 544 O O . ALA A 1 73 ? 2.320 -3.455 31.322 1.00 61.31 73 ALA A O 1
ATOM 545 N N . ALA A 1 74 ? 2.323 -2.434 33.324 1.00 63.19 74 ALA A N 1
ATOM 546 C CA . ALA A 1 74 ? 3.768 -2.242 33.354 1.00 63.19 74 ALA A CA 1
ATOM 547 C C . ALA A 1 74 ? 4.452 -3.613 33.549 1.00 63.19 74 ALA A C 1
ATOM 549 O O . ALA A 1 74 ? 3.936 -4.433 34.316 1.00 63.19 74 ALA A O 1
ATOM 550 N N . PRO A 1 75 ? 5.588 -3.894 32.885 1.00 59.03 75 PRO A N 1
ATOM 551 C CA . PRO A 1 75 ? 6.297 -5.159 33.049 1.00 59.03 75 PRO A CA 1
ATOM 552 C C . PRO A 1 75 ? 6.929 -5.230 34.446 1.00 59.03 75 PRO A C 1
ATOM 554 O O . PRO A 1 75 ? 8.024 -4.723 34.682 1.00 59.03 75 PRO A O 1
ATOM 557 N N . SER A 1 76 ? 6.212 -5.845 35.388 1.00 62.94 76 SER A N 1
ATOM 558 C CA . SER A 1 76 ? 6.664 -6.013 36.769 1.00 62.94 76 SER A CA 1
ATOM 559 C C . SER A 1 76 ? 7.696 -7.139 36.852 1.00 62.94 76 SER A C 1
ATOM 561 O O . SER A 1 76 ? 7.349 -8.309 37.010 1.00 62.94 76 SER A O 1
ATOM 563 N N . PHE A 1 77 ? 8.976 -6.786 36.732 1.00 55.22 77 PHE A N 1
ATOM 564 C CA . PHE A 1 77 ? 10.094 -7.706 36.940 1.00 55.22 77 PHE A CA 1
ATOM 565 C C . PHE A 1 77 ? 10.276 -8.004 38.435 1.00 55.22 77 PHE A C 1
ATOM 567 O O . PHE A 1 77 ? 11.132 -7.419 39.094 1.00 55.22 77 PHE A O 1
ATOM 574 N N . SER A 1 78 ? 9.476 -8.925 38.974 1.00 64.69 78 SER A N 1
ATOM 575 C CA . SER A 1 78 ? 9.736 -9.514 40.291 1.00 64.69 78 SER A CA 1
ATOM 576 C C . SER A 1 78 ? 10.903 -10.507 40.183 1.00 64.69 78 SER A C 1
ATOM 578 O O . SER A 1 78 ? 10.738 -11.536 39.521 1.00 64.69 78 SER A O 1
ATOM 580 N N . PRO A 1 79 ? 12.073 -10.258 40.802 1.00 58.00 79 PRO A N 1
ATOM 581 C CA . PRO A 1 79 ? 13.129 -11.261 40.865 1.00 58.00 79 PRO A CA 1
ATOM 582 C C . PRO A 1 79 ? 12.667 -12.435 41.737 1.00 58.00 79 PRO A C 1
ATOM 584 O O . PRO A 1 79 ? 12.136 -12.239 42.830 1.00 58.00 79 PRO A O 1
ATOM 587 N N . ALA A 1 80 ? 12.871 -13.664 41.262 1.00 61.22 80 ALA A N 1
ATOM 588 C CA . ALA A 1 80 ? 12.605 -14.853 42.063 1.00 61.22 80 ALA A CA 1
ATOM 589 C C . ALA A 1 80 ? 13.619 -14.941 43.215 1.00 61.22 80 ALA A C 1
ATOM 591 O O . ALA A 1 80 ? 14.826 -14.847 42.991 1.00 61.22 80 ALA A O 1
ATOM 592 N N . ALA A 1 81 ? 13.136 -15.129 44.444 1.00 55.69 81 ALA A N 1
ATOM 593 C CA . ALA A 1 81 ? 14.001 -15.329 45.600 1.00 55.69 81 ALA A CA 1
ATOM 594 C C . ALA A 1 81 ? 14.633 -16.730 45.552 1.00 55.69 81 ALA A C 1
ATOM 596 O O . ALA A 1 81 ? 13.923 -17.737 45.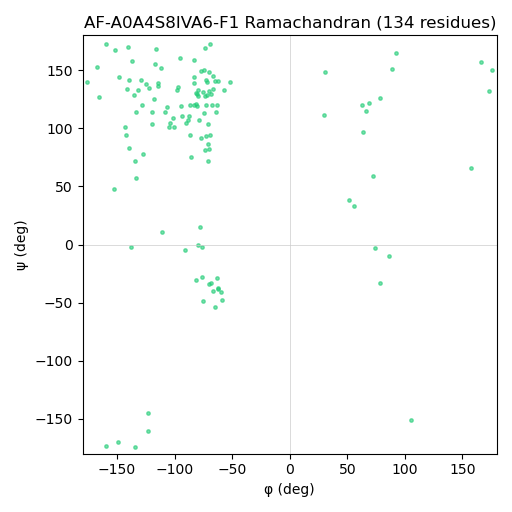552 1.00 55.69 81 ALA A O 1
ATOM 597 N N . SER A 1 82 ? 15.965 -16.795 45.520 1.00 61.94 82 SER A N 1
ATOM 598 C CA . SER A 1 82 ? 16.705 -18.059 45.595 1.00 61.94 82 SER A CA 1
ATOM 599 C C . SER A 1 82 ? 16.492 -18.747 46.953 1.00 61.94 82 SER A C 1
ATOM 601 O O . SER A 1 82 ? 16.499 -18.062 47.980 1.00 61.94 82 SER A O 1
ATOM 603 N N . PRO A 1 83 ? 16.348 -20.085 47.001 1.00 51.47 83 PRO A N 1
ATOM 604 C CA . PRO A 1 83 ? 16.256 -20.815 48.261 1.00 51.47 83 PRO A CA 1
ATOM 605 C C . PRO A 1 83 ? 17.578 -20.751 49.043 1.00 51.47 83 PRO A C 1
ATOM 607 O O . PRO A 1 83 ? 18.663 -20.763 48.461 1.00 51.47 83 PRO A O 1
ATOM 610 N N . LEU A 1 84 ? 17.477 -20.701 50.373 1.00 52.75 84 LEU A N 1
ATOM 611 C CA . LEU A 1 84 ? 18.630 -20.664 51.274 1.00 52.75 84 LEU A CA 1
ATOM 612 C C . LEU A 1 84 ? 19.346 -22.032 51.308 1.00 52.75 84 LEU A C 1
ATOM 614 O O . LEU A 1 84 ? 18.668 -23.059 51.390 1.00 52.75 84 LEU A O 1
ATOM 618 N N . PRO A 1 85 ? 20.692 -22.077 51.336 1.00 50.41 85 PRO A N 1
ATOM 619 C CA . PRO A 1 85 ? 21.420 -23.265 51.770 1.00 50.41 85 PRO A CA 1
ATOM 620 C C . PRO A 1 85 ? 21.258 -23.471 53.287 1.00 50.41 85 PRO A C 1
ATOM 622 O O . PRO A 1 85 ? 21.138 -22.509 54.046 1.00 50.41 85 PRO A O 1
ATOM 625 N N . ALA A 1 86 ? 21.260 -24.728 53.734 1.00 43.44 86 ALA A N 1
ATOM 626 C CA . ALA A 1 86 ? 21.082 -25.079 55.144 1.00 43.44 86 ALA A CA 1
ATOM 627 C C . ALA A 1 86 ? 22.349 -24.843 55.991 1.00 43.44 86 ALA A C 1
ATOM 629 O O . ALA A 1 86 ? 23.475 -24.988 55.514 1.00 43.44 86 ALA A O 1
ATOM 630 N N . THR A 1 87 ? 22.151 -24.517 57.269 1.00 44.75 87 THR A N 1
ATOM 631 C CA . THR A 1 87 ? 23.219 -24.268 58.247 1.00 44.75 87 THR A CA 1
ATOM 632 C C . THR A 1 87 ? 23.881 -25.564 58.724 1.00 44.75 87 THR A C 1
ATOM 634 O O . THR A 1 87 ? 23.190 -26.454 59.213 1.00 44.75 87 THR A O 1
ATOM 637 N N . SER A 1 88 ? 25.217 -25.610 58.706 1.00 42.53 88 SER A N 1
ATOM 638 C CA . SER A 1 88 ? 26.023 -26.639 59.382 1.00 42.53 88 SER A CA 1
ATOM 639 C C . SER A 1 88 ? 27.169 -25.980 60.151 1.00 42.53 88 SER A C 1
ATOM 641 O O . SER A 1 88 ? 28.055 -25.380 59.548 1.00 42.53 88 SER A O 1
ATOM 643 N N . SER A 1 89 ? 27.150 -26.077 61.481 1.00 47.03 89 SER A N 1
ATOM 644 C CA . SER A 1 89 ? 28.177 -25.501 62.361 1.00 47.03 89 SER A CA 1
ATOM 645 C C . SER A 1 89 ? 29.398 -26.419 62.502 1.00 47.03 89 SER A C 1
ATOM 647 O O . SER A 1 89 ? 29.247 -27.632 62.619 1.00 47.03 89 SER A O 1
ATOM 649 N N . GLY A 1 90 ? 30.600 -25.841 62.590 1.00 40.03 90 GLY A N 1
ATOM 650 C CA . GLY A 1 90 ? 31.841 -26.555 62.916 1.00 40.03 90 GLY A CA 1
ATOM 651 C C . GLY A 1 90 ? 32.963 -25.575 63.274 1.00 40.03 90 GLY A C 1
ATOM 652 O O . GLY A 1 90 ? 33.219 -24.641 62.519 1.00 40.03 90 GLY A O 1
ATOM 653 N N . SER A 1 91 ? 33.600 -25.755 64.434 1.00 45.53 91 SER A N 1
ATOM 654 C CA . SER A 1 91 ? 34.459 -24.737 65.065 1.00 45.53 91 SER A CA 1
ATOM 655 C C . SER A 1 91 ? 35.932 -25.143 65.151 1.00 45.53 91 SER A C 1
ATOM 657 O O . SER A 1 91 ? 36.215 -26.259 65.578 1.00 45.53 91 SER A O 1
ATOM 659 N N . ASN A 1 92 ? 36.844 -24.210 64.832 1.00 40.91 92 ASN A N 1
ATOM 660 C CA . ASN A 1 92 ? 38.074 -23.848 65.578 1.00 40.91 92 ASN A CA 1
ATOM 661 C C . ASN A 1 92 ? 38.907 -22.832 64.749 1.00 40.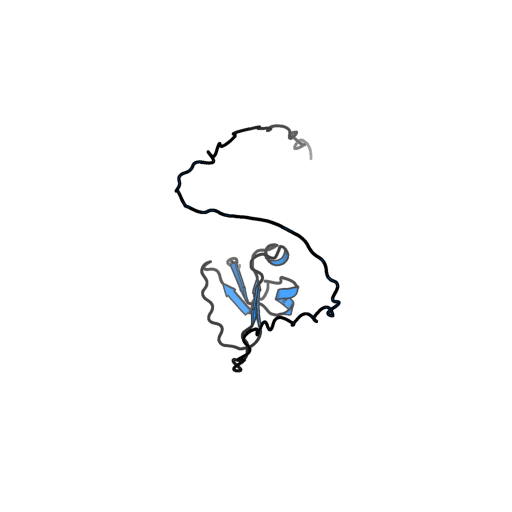91 92 ASN A C 1
ATOM 663 O O . ASN A 1 92 ? 38.949 -22.947 63.530 1.00 40.91 92 ASN A O 1
ATOM 667 N N . SER A 1 93 ? 39.413 -21.709 65.285 1.00 45.56 93 SER A N 1
ATOM 668 C CA . SER A 1 93 ? 40.470 -21.525 66.316 1.00 45.56 93 SER A CA 1
ATOM 669 C C . SER A 1 93 ? 41.865 -21.922 65.792 1.00 45.56 93 SER A C 1
ATOM 671 O O . SER A 1 93 ? 42.029 -23.078 65.420 1.00 45.56 93 SER A O 1
ATOM 673 N N . SER A 1 94 ? 42.927 -21.096 65.746 1.00 46.56 94 SER A N 1
ATOM 674 C CA . SER A 1 94 ? 43.182 -19.658 66.061 1.00 46.56 94 SER A CA 1
ATOM 675 C C . SER A 1 94 ? 44.486 -19.221 65.305 1.00 46.56 94 SER A C 1
ATOM 677 O O . SER A 1 94 ? 44.999 -20.033 64.543 1.00 46.56 94 SER A O 1
ATOM 679 N N . SER A 1 95 ? 45.146 -18.045 65.396 1.00 45.59 95 SER A N 1
ATOM 680 C CA . SER A 1 95 ? 45.028 -16.789 66.185 1.00 45.59 95 SER A CA 1
ATOM 681 C C . SER A 1 95 ? 45.937 -15.680 65.589 1.00 45.59 95 SER A C 1
ATOM 683 O O . SER A 1 95 ? 47.023 -15.998 65.116 1.00 45.59 95 SER A O 1
ATOM 685 N N . GLY A 1 96 ? 45.586 -14.393 65.767 1.00 37.09 96 GLY A N 1
ATOM 686 C CA . GLY A 1 96 ? 46.489 -13.225 65.606 1.00 37.09 96 GLY A CA 1
ATOM 687 C C . GLY A 1 96 ? 46.583 -12.605 64.192 1.00 37.09 96 GLY A C 1
ATOM 688 O O . GLY A 1 96 ? 46.395 -13.299 63.203 1.00 37.09 96 GLY A O 1
ATOM 689 N N . GLY A 1 97 ? 46.855 -11.300 64.028 1.00 36.06 97 GLY A N 1
ATOM 690 C CA . GLY A 1 97 ? 46.909 -10.230 65.041 1.00 36.06 97 GLY A CA 1
ATOM 691 C C . GLY A 1 97 ? 47.355 -8.850 64.502 1.00 36.06 97 GLY A C 1
ATOM 692 O O . GLY A 1 97 ? 48.165 -8.791 63.591 1.00 36.06 97 GLY A O 1
ATOM 693 N N . ALA A 1 98 ? 46.860 -7.777 65.144 1.00 41.22 98 ALA A N 1
ATOM 694 C CA . ALA A 1 98 ? 47.375 -6.388 65.182 1.00 41.22 98 ALA A CA 1
ATOM 695 C C . ALA A 1 98 ? 47.460 -5.515 63.886 1.00 41.22 98 ALA A C 1
ATOM 697 O O . ALA A 1 98 ? 48.1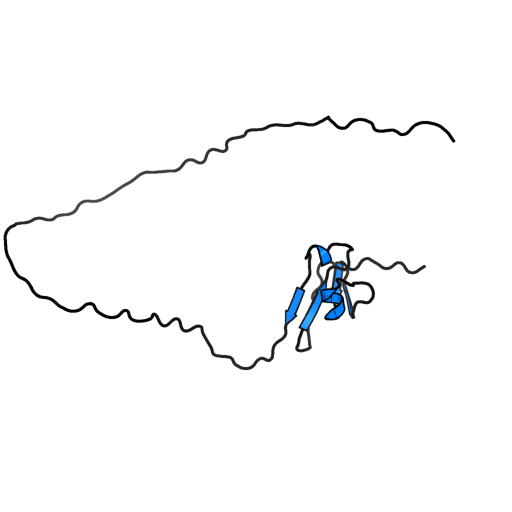93 -5.839 62.969 1.00 41.22 98 ALA A O 1
ATOM 698 N N . VAL A 1 99 ? 46.744 -4.366 63.919 1.00 45.44 99 VAL A N 1
ATOM 699 C CA . VAL A 1 99 ? 46.987 -2.975 63.394 1.00 45.44 99 VAL A CA 1
ATOM 700 C C . VAL A 1 99 ? 47.836 -2.732 62.106 1.00 45.44 99 VAL A C 1
ATOM 702 O O . VAL A 1 99 ? 48.781 -3.447 61.823 1.00 45.44 99 VAL A O 1
ATOM 705 N N . SER A 1 100 ? 47.618 -1.714 61.251 1.00 40.28 100 SER A N 1
ATOM 706 C CA . SER A 1 100 ? 47.196 -0.307 61.466 1.00 40.28 100 SER A CA 1
ATOM 707 C C . SER A 1 100 ? 46.605 0.347 60.190 1.00 40.28 100 SER A C 1
ATOM 709 O O . SER A 1 100 ? 46.728 -0.193 59.098 1.00 40.28 100 SER A O 1
ATOM 711 N N . ASN A 1 101 ? 46.058 1.567 60.314 1.00 44.34 101 ASN A N 1
ATOM 712 C CA . ASN A 1 101 ? 45.756 2.519 59.218 1.00 44.34 101 ASN A CA 1
ATOM 713 C C . ASN A 1 101 ? 46.711 3.743 59.360 1.00 44.34 101 ASN A C 1
ATOM 715 O O . ASN A 1 101 ? 47.120 3.993 60.500 1.00 44.34 101 ASN A O 1
ATOM 719 N N . PRO A 1 102 ? 47.111 4.499 58.305 1.00 50.34 102 PRO A N 1
ATOM 720 C CA . PRO A 1 102 ? 46.253 5.554 57.732 1.00 50.34 102 PRO A CA 1
ATOM 721 C C . PRO A 1 102 ? 46.435 5.797 56.203 1.00 50.34 102 PRO A C 1
ATOM 723 O O . PRO A 1 102 ? 47.080 5.029 55.498 1.00 50.34 102 PRO A O 1
ATOM 726 N N . ALA A 1 103 ? 45.837 6.880 55.683 1.00 44.81 103 ALA A N 1
ATOM 727 C CA . ALA A 1 103 ? 45.638 7.151 54.252 1.00 44.81 103 ALA A CA 1
ATOM 728 C C . ALA A 1 103 ? 46.701 8.036 53.556 1.00 44.81 103 ALA A C 1
ATOM 730 O O . ALA A 1 103 ? 47.354 8.866 54.186 1.00 44.81 103 ALA A O 1
ATOM 731 N N . ALA A 1 104 ? 46.752 7.944 52.218 1.00 39.41 104 ALA A N 1
ATOM 732 C CA . ALA A 1 104 ? 47.310 8.941 51.292 1.00 39.41 104 ALA A CA 1
ATOM 733 C C . ALA A 1 104 ? 46.601 8.864 49.913 1.00 39.41 104 ALA A C 1
ATOM 735 O O . ALA A 1 104 ? 45.860 7.918 49.649 1.00 39.41 104 ALA A O 1
ATOM 736 N N . ALA A 1 105 ? 46.802 9.863 49.045 1.00 47.81 105 ALA A N 1
ATOM 737 C CA . ALA A 1 105 ? 46.155 10.005 47.726 1.00 47.81 105 ALA A CA 1
ATOM 738 C C . ALA A 1 105 ? 47.215 10.110 46.580 1.00 47.81 105 ALA A C 1
ATOM 740 O O . ALA A 1 105 ? 48.356 9.722 46.805 1.00 47.81 105 ALA A O 1
ATOM 741 N N . PRO A 1 106 ? 46.914 10.626 45.366 1.00 61.25 106 PRO A N 1
ATOM 742 C CA . PRO A 1 106 ? 46.281 9.908 44.249 1.00 61.25 106 PRO A CA 1
ATOM 743 C C . PRO A 1 106 ? 47.157 9.946 42.956 1.00 61.25 106 PRO A C 1
ATOM 745 O O . PRO A 1 106 ? 48.376 10.046 43.036 1.00 61.25 106 PRO A O 1
ATOM 748 N N . ARG A 1 107 ? 46.510 10.016 41.770 1.00 45.66 107 ARG A N 1
ATOM 749 C CA . ARG A 1 107 ? 47.026 10.452 40.437 1.00 45.66 107 ARG A CA 1
ATOM 750 C C . ARG A 1 107 ? 47.608 9.350 39.496 1.00 45.66 107 ARG A C 1
ATOM 752 O O . ARG A 1 107 ? 47.649 8.198 39.909 1.00 45.66 107 ARG A O 1
ATOM 759 N N . PRO A 1 108 ? 47.802 9.615 38.171 1.00 57.22 108 PRO A N 1
ATOM 760 C CA . PRO A 1 108 ? 47.205 8.745 37.136 1.00 57.22 108 PRO A CA 1
ATOM 761 C C . PRO A 1 108 ? 48.164 8.349 35.985 1.00 57.22 108 PRO A C 1
ATOM 763 O O . PRO A 1 108 ? 49.322 8.759 35.983 1.00 57.22 108 PRO A O 1
ATOM 766 N N . SER A 1 109 ? 47.652 7.665 34.946 1.00 42.66 109 SER A N 1
ATOM 767 C CA . SER A 1 109 ? 47.844 7.963 33.496 1.00 42.66 109 SER A CA 1
ATOM 768 C C . SER A 1 109 ? 47.399 6.785 32.612 1.00 42.66 109 SER A C 1
ATOM 770 O O . SER A 1 109 ? 47.370 5.652 33.076 1.00 42.66 109 SER A O 1
ATOM 772 N N . GLY A 1 110 ? 47.070 7.039 31.337 1.00 49.00 110 GLY A N 1
ATOM 773 C CA . GLY A 1 110 ? 46.706 5.984 30.374 1.00 49.00 110 GLY A CA 1
ATOM 774 C C . GLY A 1 110 ? 45.870 6.480 29.191 1.00 49.00 110 GLY A C 1
ATOM 775 O O . GLY A 1 110 ? 44.699 6.134 29.078 1.00 49.00 110 GLY A O 1
ATOM 776 N N . ALA A 1 111 ? 46.441 7.330 28.332 1.00 48.69 111 ALA A N 1
ATOM 777 C CA . ALA A 1 111 ? 45.756 7.816 27.133 1.00 48.69 111 ALA A CA 1
ATOM 778 C C . ALA A 1 111 ? 45.950 6.843 25.956 1.00 48.69 111 ALA A C 1
ATOM 780 O O . ALA A 1 111 ? 47.076 6.610 25.521 1.00 48.69 111 ALA A O 1
ATOM 781 N N . ASN A 1 112 ? 44.852 6.309 25.414 1.00 54.47 112 ASN A N 1
ATOM 782 C CA . ASN A 1 112 ? 44.889 5.403 24.264 1.00 54.47 112 ASN A CA 1
ATOM 783 C C . ASN A 1 112 ? 44.870 6.198 22.950 1.00 54.47 112 ASN A C 1
ATOM 785 O O . ASN A 1 112 ? 43.808 6.568 22.448 1.00 54.47 112 ASN A O 1
ATOM 789 N N . THR A 1 113 ? 46.054 6.468 22.399 1.00 44.34 113 THR A N 1
ATOM 790 C CA . THR A 1 113 ? 46.232 7.136 21.101 1.00 44.34 113 THR A CA 1
ATOM 791 C C . THR A 1 113 ? 45.647 6.298 19.963 1.00 44.34 113 THR A C 1
ATOM 793 O O . THR A 1 113 ? 46.101 5.183 19.714 1.00 44.34 113 THR A O 1
ATOM 796 N N . ALA A 1 114 ? 44.674 6.846 19.234 1.00 52.53 114 ALA A N 1
ATOM 797 C CA . ALA A 1 114 ? 44.131 6.215 18.035 1.00 52.53 114 ALA A CA 1
ATOM 798 C C . ALA A 1 114 ? 45.045 6.455 16.820 1.00 52.53 114 ALA A C 1
ATOM 800 O O . ALA A 1 114 ? 45.391 7.597 16.516 1.00 52.53 114 ALA A O 1
ATOM 801 N N . THR A 1 115 ? 45.390 5.391 16.093 1.00 53.19 115 THR A N 1
ATOM 802 C CA . THR A 1 115 ? 46.153 5.448 14.837 1.00 53.19 115 THR A CA 1
ATOM 803 C C . THR A 1 115 ? 45.323 4.888 13.672 1.00 53.19 115 THR A C 1
ATOM 805 O O . THR A 1 115 ? 44.847 3.756 13.751 1.00 53.19 115 THR A O 1
ATOM 808 N N . PRO A 1 116 ? 45.125 5.643 12.574 1.00 49.88 116 PRO A N 1
ATOM 809 C CA . PRO A 1 116 ? 44.476 5.126 11.372 1.00 49.88 116 PRO A CA 1
ATOM 810 C C . PRO A 1 116 ? 45.511 4.469 10.445 1.00 49.88 116 PRO A C 1
ATOM 812 O O . PRO A 1 116 ? 46.337 5.150 9.838 1.00 49.88 116 PRO A O 1
ATOM 815 N N . THR A 1 117 ? 45.470 3.144 10.303 1.00 55.72 117 THR A N 1
ATOM 816 C CA . THR A 1 117 ? 46.296 2.419 9.325 1.00 55.72 117 THR A CA 1
ATOM 817 C C . THR A 1 117 ? 45.648 2.437 7.939 1.00 55.72 117 THR A C 1
ATOM 819 O O . THR A 1 117 ? 44.541 1.942 7.744 1.00 55.72 117 THR A O 1
ATOM 822 N N . VAL A 1 118 ? 46.351 3.003 6.953 1.00 52.44 118 VAL A N 1
ATOM 823 C CA . VAL A 1 118 ? 45.884 3.100 5.560 1.00 52.44 118 VAL A CA 1
ATOM 824 C C . VAL A 1 118 ? 46.605 2.068 4.693 1.00 52.44 118 VAL A C 1
ATOM 826 O O . VAL A 1 118 ? 47.764 2.257 4.334 1.00 52.44 118 VAL A O 1
ATOM 829 N N . VAL A 1 119 ? 45.903 0.989 4.339 1.00 48.62 119 VAL A N 1
ATOM 830 C CA . VAL A 1 119 ? 46.309 -0.014 3.336 1.00 48.62 119 VAL A CA 1
ATOM 831 C C . VAL A 1 119 ? 45.023 -0.412 2.591 1.00 48.62 119 VAL A C 1
ATOM 833 O O . VAL A 1 119 ? 44.167 -1.072 3.165 1.00 48.62 119 VAL A O 1
ATOM 836 N N . ALA A 1 120 ? 44.661 0.186 1.454 1.00 50.88 120 ALA A N 1
ATOM 837 C CA . ALA A 1 120 ? 45.298 0.136 0.133 1.00 50.88 120 ALA A CA 1
ATOM 838 C C . ALA A 1 120 ? 45.242 -1.256 -0.523 1.00 50.88 120 ALA A C 1
ATOM 840 O O . ALA A 1 120 ? 45.889 -2.183 -0.055 1.00 50.88 120 ALA A O 1
ATOM 841 N N . LEU A 1 121 ? 44.521 -1.359 -1.647 1.00 53.91 121 LEU A N 1
ATOM 842 C CA . LEU A 1 121 ? 44.962 -2.000 -2.897 1.00 53.91 121 LEU A CA 1
ATOM 843 C C . LEU A 1 121 ? 43.879 -1.833 -3.975 1.00 53.91 121 LEU A C 1
ATOM 845 O O . LEU A 1 121 ? 42.687 -1.940 -3.693 1.00 53.91 121 LEU A O 1
ATOM 849 N N . ALA A 1 122 ? 44.297 -1.563 -5.211 1.00 51.53 122 ALA A N 1
ATOM 850 C CA . ALA A 1 122 ? 43.414 -1.438 -6.368 1.00 51.53 122 ALA A CA 1
ATOM 851 C C . ALA A 1 122 ? 43.697 -2.568 -7.365 1.00 51.53 122 ALA A C 1
ATOM 853 O O . ALA A 1 122 ? 44.855 -2.882 -7.626 1.00 51.53 122 ALA A O 1
ATOM 854 N N . LEU A 1 123 ? 42.641 -3.139 -7.946 1.00 54.72 123 LEU A N 1
ATOM 855 C CA . LEU A 1 123 ? 42.720 -4.120 -9.029 1.00 54.72 123 LEU A CA 1
ATOM 856 C C . LEU A 1 123 ? 41.565 -3.866 -10.002 1.00 54.72 123 LEU A C 1
ATOM 858 O O . LEU A 1 123 ? 40.414 -4.208 -9.741 1.00 54.72 123 LEU A O 1
ATOM 862 N N . ALA A 1 124 ? 41.892 -3.215 -11.113 1.00 54.00 124 ALA A N 1
ATOM 863 C CA . ALA A 1 124 ? 41.003 -2.982 -12.243 1.00 54.00 124 ALA A CA 1
ATOM 864 C C . ALA A 1 124 ? 41.553 -3.698 -13.490 1.00 54.00 124 ALA A C 1
ATOM 866 O O . ALA A 1 124 ? 42.714 -4.096 -13.514 1.00 54.00 124 ALA A O 1
ATOM 867 N N . LEU A 1 125 ? 40.730 -3.776 -14.542 1.00 55.72 125 LEU A N 1
ATOM 868 C CA . LEU A 1 125 ? 41.105 -4.205 -15.900 1.00 55.72 125 LEU A CA 1
ATOM 869 C C . LEU A 1 125 ? 41.395 -5.709 -16.116 1.00 55.72 125 LEU A C 1
ATOM 871 O O . LEU A 1 125 ? 42.430 -6.064 -16.666 1.00 55.72 125 LEU A O 1
ATOM 875 N N . LEU A 1 126 ? 40.420 -6.583 -15.831 1.00 56.06 126 LEU A N 1
ATOM 876 C CA . LEU A 1 126 ? 40.261 -7.858 -16.559 1.00 56.06 126 LEU A CA 1
ATOM 877 C C . LEU A 1 126 ? 38.776 -8.170 -16.831 1.00 56.06 126 LEU A C 1
ATOM 879 O O . LEU A 1 126 ? 38.149 -8.951 -16.123 1.00 56.06 126 LEU A O 1
ATOM 883 N N . TYR A 1 127 ? 38.228 -7.582 -17.897 1.00 46.81 127 TYR A N 1
ATOM 884 C CA . TYR A 1 127 ? 37.022 -8.080 -18.569 1.00 46.81 127 TYR A CA 1
ATOM 885 C C . TYR A 1 127 ? 37.317 -8.197 -20.072 1.00 46.81 127 TYR A C 1
ATOM 887 O O . TYR A 1 127 ? 37.669 -7.187 -20.684 1.00 46.81 127 TYR A O 1
ATOM 895 N N . PRO A 1 128 ? 37.224 -9.396 -20.679 1.00 51.75 128 PRO A N 1
ATOM 896 C CA . PRO A 1 128 ? 37.503 -9.569 -22.099 1.00 51.75 128 PRO A CA 1
ATOM 897 C C . PRO A 1 128 ? 36.387 -8.969 -22.962 1.00 51.75 128 PRO A C 1
ATOM 899 O O . PRO A 1 128 ? 35.202 -9.103 -22.656 1.00 51.75 128 PRO A O 1
ATOM 902 N N . VAL A 1 129 ? 36.772 -8.350 -24.080 1.00 57.84 129 VAL A N 1
ATOM 903 C CA . VAL A 1 129 ? 35.842 -7.901 -25.125 1.00 57.84 129 VAL A CA 1
ATOM 904 C C . VAL A 1 129 ? 35.160 -9.128 -25.731 1.00 57.84 129 VAL A C 1
ATOM 906 O O . VAL A 1 129 ? 35.822 -9.943 -26.371 1.00 57.84 129 VAL A O 1
ATOM 909 N N . PHE A 1 130 ? 33.847 -9.265 -25.535 1.00 48.72 130 PHE A N 1
ATOM 910 C CA . PHE A 1 130 ? 33.082 -10.412 -26.026 1.00 48.72 130 PHE A CA 1
ATOM 911 C C . PHE A 1 130 ? 32.162 -10.021 -27.192 1.00 48.72 130 PHE A C 1
ATOM 913 O O . PHE A 1 130 ? 31.228 -9.246 -27.020 1.00 48.72 130 PHE A O 1
ATOM 920 N N . SER A 1 131 ? 32.472 -10.580 -28.366 1.00 54.00 131 SER A N 1
ATOM 921 C CA . SER A 1 131 ? 31.665 -10.740 -29.588 1.00 54.00 131 SER A CA 1
ATOM 922 C C . SER A 1 131 ? 30.577 -9.706 -29.926 1.00 54.00 131 SER A C 1
ATOM 924 O O . SER A 1 131 ? 29.484 -9.714 -29.369 1.00 54.00 131 SER A O 1
ATOM 926 N N . GLY A 1 132 ? 30.818 -8.945 -30.998 1.00 47.72 132 GLY A N 1
ATOM 927 C CA . GLY A 1 132 ? 29.823 -8.084 -31.648 1.00 47.72 132 GLY A CA 1
ATOM 928 C C . GLY A 1 132 ? 30.103 -7.870 -33.139 1.00 47.72 132 GLY A C 1
ATOM 929 O O . GLY A 1 132 ? 30.139 -6.728 -33.585 1.00 47.72 132 GLY A O 1
ATOM 930 N N . GLY A 1 133 ? 30.374 -8.941 -33.899 1.00 50.09 133 GLY A N 1
ATOM 931 C CA . GLY A 1 133 ? 30.815 -8.838 -35.295 1.00 50.09 133 GLY A CA 1
ATOM 932 C C . GLY A 1 133 ? 30.243 -9.896 -36.247 1.00 50.09 133 GLY A C 1
ATOM 933 O O . GLY A 1 133 ? 30.321 -11.087 -35.968 1.00 50.09 133 GLY A O 1
ATOM 934 N N . SER A 1 134 ? 29.789 -9.405 -37.406 1.00 57.03 134 SER A N 1
ATOM 935 C CA . SER A 1 134 ? 29.510 -10.105 -38.675 1.00 57.03 134 SER A CA 1
ATOM 936 C C . SER A 1 134 ? 28.225 -10.935 -38.867 1.00 57.03 134 SER A C 1
ATOM 938 O O . SER A 1 134 ? 27.981 -11.938 -38.210 1.00 57.03 134 SER A O 1
ATOM 940 N N . LEU A 1 135 ? 27.534 -10.557 -39.954 1.00 48.84 135 LEU A N 1
ATOM 941 C CA . LEU A 1 135 ? 26.699 -11.355 -40.868 1.00 48.84 135 LEU A CA 1
ATOM 942 C C . LEU A 1 135 ? 25.427 -12.039 -40.320 1.00 48.84 135 LEU A C 1
ATOM 944 O O . LEU A 1 135 ? 25.424 -13.231 -40.012 1.00 48.84 135 LEU A O 1
ATOM 948 N N . ARG A 1 136 ? 24.285 -11.369 -40.523 1.00 53.09 136 ARG A N 1
ATOM 949 C CA . ARG A 1 136 ? 23.478 -11.636 -41.731 1.00 53.09 136 ARG A CA 1
ATOM 950 C C . ARG A 1 136 ? 22.580 -10.462 -42.116 1.00 53.09 136 ARG A C 1
ATOM 952 O O . ARG A 1 136 ? 22.486 -9.527 -41.296 1.00 53.09 136 ARG A O 1
#

pLDDT: mean 70.05, std 21.07, range [36.06, 96.75]

Organism: Musa balbisiana (NCBI:txid52838)

Nearest PDB structures (foldseek):
  1ws8-assembly1_C  TM=9.887E-01  e=3.277E-05  Cucurbita pepo
  1x9u-assembly2_B  TM=9.482E-01  e=1.669E-03  Armoracia rusticana

InterPro domains:
  IPR003245 Phytocyanin domain [PF02298] (9-58)
  IPR003245 Phytocyanin domain [PS51485] (1-66)
  IPR008972 Cupredoxin [G3DSA:2.60.40.420] (4-65)
  IPR008972 Cupredoxin [SSF49503] (10-59)
  IPR039391 Phytocyanin-like [PTHR33021] (10-91)

Foldseek 3Di:
DDPDDAFQKFWADPVCLVVVDPPDGPDGHDPVPDDDDDPDAAWTWMAGSDPPCSVVVHGTDIDGDDDPDPPPDDPDPDDDDDDDDDDDDDDDDDDYDDDDDDDDDDDDDDDDDDDDDDDDDDDDDDDDDDDDDDDD

Radius of gyration: 35.01 Å; Cα contacts (8 Å, |Δi|>4): 111; chains: 1; bounding box: 58×40×108 Å